Protein AF-A0A9D1JWV4-F1 (afdb_monomer_lite)

InterPro domains:
  IPR001926 Tryptophan synthase beta chain-like, PALP domain [PF00291] (36-124)
  IPR036052 Tryptophan synthase beta chain-like, PALP domain superfamily [G3DSA:3.40.50.1100] (1-126)
  IPR036052 Tryptophan synthase beta chain-like, PALP domain superfamily [SSF53686] (33-126)

Radius of gyration: 18.41 Å; chains: 1; bounding box: 36×35×57 Å

Secondary structure (DSSP, 8-state):
-PPP---------TT--PPPHHHHHHHHHHHHTSTT--PPPEEE-HHHHHHTT-S--EEE-GGGSTTTTSTHHHHHHHHHHHHHH-SS---HHHHHS-SS--B-----SSHHHHHHHHHHHHTT-B-

Structure (mmCIF, N/CA/C/O backbone):
data_AF-A0A9D1JWV4-F1
#
_entry.id   AF-A0A9D1JWV4-F1
#
loop_
_atom_site.group_PDB
_atom_site.id
_atom_site.type_symbol
_atom_site.label_atom_id
_atom_site.label_alt_id
_atom_site.label_comp_id
_atom_site.label_asym_id
_atom_site.label_entity_id
_atom_site.label_seq_id
_atom_site.pdbx_PDB_ins_code
_atom_site.Cartn_x
_atom_site.Cartn_y
_atom_site.Cartn_z
_atom_site.occupancy
_atom_site.B_iso_or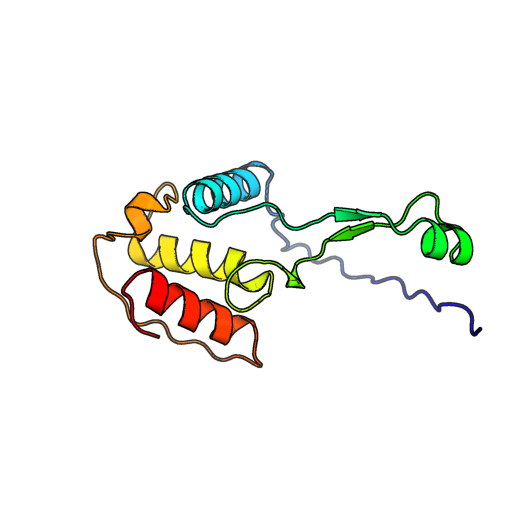_equiv
_atom_site.auth_seq_id
_atom_site.auth_comp_id
_atom_site.auth_asym_id
_atom_site.auth_atom_id
_atom_site.pdbx_PDB_model_num
ATOM 1 N N . MET A 1 1 ? 5.184 1.436 -36.412 1.00 55.56 1 MET A N 1
ATOM 2 C CA . MET A 1 1 ? 4.987 1.888 -35.017 1.00 55.56 1 MET A CA 1
ATOM 3 C C . MET A 1 1 ? 5.521 3.303 -34.909 1.00 55.56 1 MET A C 1
ATOM 5 O O . MET A 1 1 ? 6.632 3.543 -35.360 1.00 55.56 1 MET A O 1
ATOM 9 N N . SER A 1 2 ? 4.725 4.250 -34.416 1.00 64.06 2 SER A N 1
ATOM 10 C CA . SER A 1 2 ? 5.183 5.624 -34.180 1.00 64.06 2 SER A CA 1
ATOM 11 C C . SER A 1 2 ? 6.239 5.640 -33.073 1.00 64.06 2 SER A C 1
ATOM 13 O O . SER A 1 2 ? 6.048 4.998 -32.042 1.00 64.06 2 SER A O 1
ATOM 15 N N . SER A 1 3 ? 7.333 6.376 -33.269 1.00 77.50 3 SER A N 1
ATOM 16 C CA . SER A 1 3 ? 8.378 6.563 -32.258 1.00 77.50 3 SER A CA 1
ATOM 17 C C . SER A 1 3 ? 7.800 7.166 -30.970 1.00 77.50 3 SER A C 1
ATOM 19 O O . SER A 1 3 ? 7.067 8.156 -31.034 1.00 77.50 3 SER A O 1
ATOM 21 N N . VAL A 1 4 ? 8.146 6.606 -29.806 1.00 77.81 4 VAL A N 1
ATOM 22 C CA . VAL A 1 4 ? 7.792 7.174 -28.492 1.00 77.81 4 VAL A CA 1
ATOM 23 C C . VAL A 1 4 ? 8.370 8.588 -28.383 1.00 77.81 4 VAL A C 1
ATOM 25 O O . VAL A 1 4 ? 9.581 8.778 -28.492 1.00 77.81 4 VAL A O 1
ATOM 28 N N . LYS A 1 5 ? 7.509 9.589 -28.171 1.00 84.69 5 LYS A N 1
ATOM 29 C CA . LYS A 1 5 ? 7.924 10.981 -27.959 1.00 84.69 5 LYS A CA 1
ATOM 30 C C . LYS A 1 5 ? 8.174 11.216 -26.471 1.00 84.69 5 LYS A C 1
ATOM 32 O O . LYS A 1 5 ? 7.230 11.296 -25.690 1.00 84.69 5 LYS A O 1
ATOM 37 N N . TRP A 1 6 ? 9.440 11.341 -26.089 1.00 81.44 6 TRP A N 1
ATOM 38 C CA . TRP A 1 6 ? 9.835 11.693 -24.726 1.00 81.44 6 TRP A CA 1
ATOM 39 C C . TRP A 1 6 ? 9.644 13.192 -24.479 1.00 81.44 6 TRP A C 1
ATOM 41 O O . TRP A 1 6 ? 9.970 14.016 -25.334 1.00 81.44 6 TRP A O 1
ATOM 51 N N . ILE A 1 7 ? 9.115 13.544 -23.308 1.00 86.69 7 ILE A N 1
ATOM 52 C CA . ILE A 1 7 ? 9.003 14.926 -22.837 1.00 86.69 7 ILE A CA 1
ATOM 53 C C . ILE A 1 7 ? 9.696 14.980 -21.481 1.00 86.69 7 ILE A C 1
ATOM 55 O O . ILE A 1 7 ? 9.293 14.293 -20.544 1.00 86.69 7 ILE A O 1
ATOM 59 N N . GLU A 1 8 ? 10.757 15.773 -21.390 1.00 82.31 8 GLU A N 1
ATOM 60 C CA . GLU A 1 8 ? 11.457 16.005 -20.134 1.00 82.31 8 GLU A CA 1
ATOM 61 C C . GLU A 1 8 ? 10.609 16.894 -19.221 1.00 82.31 8 GLU A C 1
ATOM 63 O O . GLU A 1 8 ? 10.113 17.947 -19.631 1.00 82.31 8 GLU A O 1
ATOM 68 N N . ASN A 1 9 ? 10.440 16.468 -17.972 1.00 81.62 9 ASN A N 1
ATOM 69 C CA . ASN A 1 9 ? 9.696 17.227 -16.982 1.00 81.62 9 ASN A CA 1
ATOM 70 C C . ASN A 1 9 ? 10.654 18.125 -16.183 1.00 81.62 9 ASN A C 1
ATOM 72 O O . ASN A 1 9 ? 11.531 17.621 -15.489 1.00 81.62 9 ASN A O 1
ATOM 76 N N . LYS A 1 10 ? 10.475 19.450 -16.259 1.00 79.81 10 LYS A N 1
ATOM 77 C CA . LYS A 1 10 ? 11.329 20.461 -15.597 1.00 79.81 10 LYS A CA 1
ATOM 78 C C . LYS A 1 10 ? 10.826 20.862 -14.202 1.00 79.81 10 LYS A C 1
ATOM 80 O O . LYS A 1 10 ? 10.977 22.012 -13.791 1.00 79.81 10 LYS A O 1
ATOM 85 N N . LEU A 1 11 ? 10.171 19.950 -13.484 1.00 71.62 11 LEU A N 1
ATOM 86 C CA . LEU A 1 11 ? 9.677 20.225 -12.135 1.00 71.62 11 LEU A CA 1
ATOM 87 C C . LEU A 1 11 ? 10.823 20.142 -11.119 1.00 71.62 11 LEU A C 1
ATOM 89 O O . LEU A 1 11 ? 11.168 19.064 -10.646 1.00 71.62 11 LEU A O 1
ATOM 93 N N . ASN A 1 12 ? 11.360 21.303 -10.748 1.00 64.75 12 ASN A N 1
ATOM 94 C CA . ASN A 1 12 ? 12.159 21.479 -9.539 1.00 64.75 12 ASN A CA 1
ATOM 95 C C . ASN A 1 12 ? 11.231 22.002 -8.437 1.00 64.75 12 ASN A C 1
ATOM 97 O O . ASN A 1 12 ? 10.928 23.192 -8.399 1.00 64.75 12 ASN A O 1
ATOM 101 N N . ALA A 1 13 ? 10.740 21.114 -7.572 1.00 67.88 13 ALA A N 1
ATOM 102 C CA . ALA A 1 13 ? 9.933 21.489 -6.413 1.00 67.88 13 ALA A CA 1
ATOM 103 C C . ALA A 1 13 ? 10.832 21.531 -5.160 1.00 67.88 13 ALA A C 1
ATOM 105 O O . ALA A 1 13 ? 11.118 20.473 -4.596 1.00 67.88 13 ALA A O 1
ATOM 106 N N . PRO A 1 14 ? 11.297 22.715 -4.715 1.00 66.06 14 PRO A N 1
ATOM 107 C CA . PRO A 1 14 ? 12.213 22.836 -3.576 1.00 66.06 14 PRO A CA 1
ATOM 108 C C . PRO A 1 14 ? 11.604 22.373 -2.241 1.00 66.06 14 PRO A C 1
ATOM 110 O O . PRO A 1 14 ? 12.337 22.063 -1.309 1.00 66.06 14 PRO A O 1
ATOM 113 N N . GLU A 1 15 ? 10.276 22.274 -2.150 1.00 75.00 15 GLU A N 1
ATOM 114 C CA . GLU A 1 15 ? 9.552 21.825 -0.951 1.00 75.00 15 GLU A CA 1
ATOM 115 C C . GLU A 1 15 ? 9.407 20.298 -0.842 1.00 75.00 15 GLU A C 1
ATOM 117 O O . GLU A 1 15 ? 8.828 19.789 0.122 1.00 75.00 15 GLU A O 1
ATOM 122 N N . TYR A 1 16 ? 9.911 19.529 -1.813 1.00 73.62 16 TYR A N 1
ATOM 123 C CA . TYR A 1 16 ? 9.803 18.076 -1.759 1.00 73.62 16 TYR A CA 1
ATOM 124 C C . TYR A 1 16 ? 10.688 17.506 -0.647 1.00 73.62 16 TYR A C 1
ATOM 126 O O . TYR A 1 16 ? 11.906 17.394 -0.785 1.00 73.62 16 TYR A O 1
ATOM 134 N N . ARG A 1 17 ? 10.060 17.076 0.449 1.00 79.75 17 ARG A N 1
ATOM 135 C CA . ARG A 1 17 ? 10.706 16.209 1.433 1.00 79.75 17 ARG A CA 1
ATOM 136 C C . ARG A 1 17 ? 10.638 14.760 0.934 1.00 79.75 17 ARG A C 1
ATOM 138 O O . ARG A 1 17 ? 9.546 14.189 0.906 1.00 79.75 17 ARG A O 1
ATOM 145 N N . PRO A 1 18 ? 11.769 14.135 0.571 1.00 79.44 18 PRO A N 1
ATOM 146 C CA . PRO A 1 18 ? 11.761 12.756 0.114 1.00 79.44 18 PRO A CA 1
ATOM 147 C C . PRO A 1 18 ? 11.358 11.801 1.240 1.00 79.44 18 PRO A C 1
ATOM 149 O O . PRO A 1 18 ? 11.776 11.952 2.390 1.00 79.44 18 PRO A O 1
ATOM 152 N N . VAL A 1 19 ? 10.582 10.776 0.880 1.00 86.88 19 VAL A N 1
ATOM 153 C CA . VAL A 1 19 ? 10.374 9.594 1.726 1.00 86.88 19 VAL A CA 1
ATOM 154 C C . VAL A 1 19 ? 11.734 8.951 1.984 1.00 86.88 19 VAL A C 1
ATOM 156 O O . VAL A 1 19 ? 12.456 8.613 1.045 1.00 86.88 19 VAL A O 1
ATOM 159 N N . THR A 1 20 ? 12.092 8.779 3.253 1.00 93.19 20 THR A N 1
ATOM 160 C CA . THR A 1 20 ? 13.364 8.157 3.621 1.00 93.19 20 THR A CA 1
ATOM 161 C C . THR A 1 20 ? 13.260 6.632 3.599 1.00 93.19 20 THR A C 1
ATOM 163 O O . THR A 1 20 ? 12.176 6.047 3.670 1.00 93.19 20 THR A O 1
ATOM 166 N N . ALA A 1 21 ? 14.408 5.950 3.577 1.00 93.88 21 ALA A N 1
ATOM 167 C CA . ALA A 1 21 ? 14.447 4.498 3.759 1.00 93.88 21 ALA A CA 1
ATOM 168 C C . ALA A 1 21 ? 13.851 4.063 5.113 1.00 93.88 21 ALA A C 1
ATOM 170 O O . ALA A 1 21 ? 13.300 2.966 5.216 1.00 93.88 21 ALA A O 1
ATOM 171 N N . SER A 1 22 ? 13.941 4.921 6.136 1.00 93.19 22 SER A N 1
ATOM 172 C CA . SER A 1 22 ? 13.332 4.684 7.447 1.00 93.19 22 SER A CA 1
ATOM 173 C C . SER A 1 22 ? 11.804 4.717 7.363 1.00 93.19 22 SER A C 1
ATOM 175 O O . SER A 1 22 ? 11.147 3.777 7.807 1.00 93.19 22 SER A O 1
ATOM 177 N N . ASP A 1 23 ? 11.240 5.728 6.693 1.00 91.75 23 ASP A N 1
ATOM 178 C CA . ASP A 1 23 ? 9.790 5.849 6.485 1.00 91.75 23 ASP A CA 1
ATOM 179 C C . ASP A 1 23 ? 9.233 4.640 5.721 1.00 91.75 23 ASP A C 1
ATOM 181 O O . ASP A 1 23 ? 8.222 4.049 6.111 1.00 91.75 23 ASP A O 1
ATOM 185 N N . ALA A 1 24 ? 9.931 4.229 4.657 1.00 93.94 24 ALA A N 1
ATOM 186 C CA . ALA A 1 24 ? 9.565 3.058 3.867 1.00 93.94 24 ALA A CA 1
ATOM 187 C C . ALA A 1 24 ? 9.630 1.761 4.690 1.00 93.94 24 ALA A C 1
ATOM 189 O O . ALA A 1 24 ? 8.747 0.911 4.568 1.00 93.94 24 ALA A O 1
ATOM 190 N N . ARG A 1 25 ? 10.645 1.612 5.551 1.00 95.50 25 ARG A N 1
ATOM 191 C CA . ARG A 1 25 ? 10.786 0.447 6.433 1.00 95.50 25 ARG A CA 1
ATOM 192 C C . ARG A 1 25 ? 9.679 0.406 7.480 1.00 95.50 25 ARG A C 1
ATOM 194 O O . ARG A 1 25 ? 9.074 -0.642 7.648 1.00 95.50 25 ARG A O 1
ATOM 201 N N . ALA A 1 26 ? 9.356 1.532 8.111 1.00 94.25 26 ALA A N 1
ATOM 202 C CA . ALA A 1 26 ? 8.264 1.607 9.079 1.00 94.25 26 ALA A CA 1
ATOM 203 C C . ALA A 1 26 ? 6.913 1.221 8.452 1.00 94.25 26 ALA A C 1
ATOM 205 O O . ALA A 1 26 ? 6.159 0.438 9.028 1.00 94.25 26 ALA A O 1
ATOM 206 N N . ALA A 1 27 ? 6.624 1.712 7.242 1.00 95.81 27 ALA A N 1
ATOM 207 C CA . ALA A 1 27 ? 5.427 1.311 6.506 1.00 95.81 27 ALA A CA 1
ATOM 208 C C . ALA A 1 27 ? 5.446 -0.183 6.140 1.00 95.81 27 ALA A C 1
ATOM 210 O O . ALA A 1 27 ? 4.422 -0.856 6.238 1.00 95.81 27 ALA A O 1
ATOM 211 N N . LEU A 1 28 ? 6.599 -0.716 5.726 1.00 96.62 28 LEU A N 1
ATOM 212 C CA . LEU A 1 28 ? 6.741 -2.130 5.391 1.00 96.62 28 LEU A CA 1
ATOM 213 C C . LEU A 1 28 ? 6.514 -3.035 6.607 1.00 96.62 28 LEU A C 1
ATOM 215 O O . LEU A 1 28 ? 5.801 -4.025 6.476 1.00 96.62 28 LEU A O 1
ATOM 219 N N . GLU A 1 29 ? 7.081 -2.702 7.766 1.00 96.88 29 GLU A N 1
ATOM 220 C CA . GLU A 1 29 ? 6.902 -3.480 8.999 1.00 96.88 29 GLU A CA 1
ATOM 221 C C . GLU A 1 29 ? 5.444 -3.467 9.470 1.00 96.88 29 GLU A C 1
ATOM 223 O O . GLU A 1 29 ? 4.905 -4.521 9.804 1.00 96.88 29 GLU A O 1
ATOM 228 N N . PHE A 1 30 ? 4.756 -2.320 9.377 1.00 97.44 30 PHE A N 1
ATOM 229 C CA . PHE A 1 30 ? 3.308 -2.260 9.595 1.00 97.44 30 PHE A CA 1
ATOM 230 C C . PHE A 1 30 ? 2.567 -3.275 8.718 1.00 97.44 30 PHE A C 1
ATOM 232 O O . PHE A 1 30 ? 1.797 -4.086 9.223 1.00 97.44 30 PHE A O 1
ATOM 239 N N . TRP A 1 31 ? 2.826 -3.273 7.409 1.00 97.00 31 TRP A N 1
ATOM 240 C CA . TRP A 1 31 ? 2.143 -4.181 6.489 1.00 97.00 31 TRP A CA 1
ATOM 241 C C . TRP A 1 31 ? 2.541 -5.645 6.672 1.00 97.00 31 TRP A C 1
ATOM 243 O O . TRP A 1 31 ? 1.682 -6.505 6.527 1.00 97.00 31 TRP A O 1
ATOM 253 N N . ARG A 1 32 ? 3.793 -5.947 7.028 1.00 96.50 32 ARG A N 1
ATOM 254 C CA . ARG A 1 32 ? 4.246 -7.315 7.335 1.00 96.50 32 ARG A CA 1
ATOM 255 C C . ARG A 1 32 ? 3.523 -7.928 8.531 1.00 96.50 32 ARG A C 1
ATOM 257 O O . ARG A 1 32 ? 3.386 -9.145 8.569 1.00 96.50 32 ARG A O 1
ATOM 264 N N . GLY A 1 33 ? 3.039 -7.106 9.461 1.00 96.44 33 GLY A N 1
ATOM 265 C CA . GLY A 1 33 ? 2.193 -7.564 10.562 1.00 96.44 33 GLY A CA 1
ATOM 266 C C . GLY A 1 33 ? 0.782 -7.988 10.133 1.00 96.44 33 GLY A C 1
ATOM 267 O O . GLY A 1 33 ? 0.092 -8.653 10.901 1.00 96.44 33 GLY A O 1
ATOM 268 N N . ALA A 1 34 ? 0.334 -7.628 8.924 1.00 95.31 34 ALA A N 1
ATOM 269 C CA . ALA A 1 34 ? -0.975 -8.028 8.424 1.00 95.31 34 ALA A CA 1
ATOM 270 C C . ALA A 1 34 ? -0.956 -9.494 7.949 1.00 95.31 34 ALA A C 1
ATOM 272 O O . ALA A 1 34 ? -0.145 -9.838 7.086 1.00 95.31 34 ALA A O 1
ATOM 273 N N . PRO A 1 35 ? -1.885 -10.357 8.405 1.00 92.81 35 PRO A N 1
ATOM 274 C CA . PRO A 1 35 ? -1.828 -11.802 8.143 1.00 92.81 35 PRO A CA 1
ATOM 275 C C . PRO A 1 35 ? -1.998 -12.184 6.663 1.00 92.81 35 PRO A C 1
ATOM 277 O O . PRO A 1 35 ? -1.662 -13.292 6.261 1.00 92.81 35 PRO A O 1
ATOM 280 N N . PHE A 1 36 ? -2.519 -11.274 5.840 1.00 91.62 36 PHE A N 1
ATOM 281 C CA . PHE A 1 36 ? -2.734 -11.460 4.401 1.00 91.62 36 PHE A CA 1
ATOM 282 C C . PHE A 1 36 ? -1.723 -10.683 3.540 1.00 91.62 36 PHE A C 1
ATOM 284 O O . PHE A 1 36 ? -1.873 -10.618 2.317 1.00 91.62 36 PHE A O 1
ATOM 291 N N . TYR A 1 37 ? -0.725 -10.031 4.145 1.00 95.06 37 TYR A N 1
ATOM 292 C CA . TYR A 1 37 ? 0.274 -9.303 3.377 1.00 95.06 37 TYR A CA 1
ATOM 293 C C . TYR A 1 37 ? 1.137 -10.255 2.554 1.00 95.06 37 TYR A C 1
ATOM 295 O O . TYR A 1 37 ? 1.689 -11.233 3.050 1.00 95.06 37 TYR A O 1
ATOM 303 N N . ALA A 1 38 ? 1.328 -9.893 1.290 1.00 94.12 38 ALA A N 1
ATOM 304 C CA . ALA A 1 38 ? 2.327 -10.494 0.429 1.00 94.12 38 ALA A CA 1
ATOM 305 C C . ALA A 1 38 ? 2.967 -9.411 -0.454 1.00 94.12 38 ALA A C 1
ATOM 307 O O . ALA A 1 38 ? 2.287 -8.461 -0.874 1.00 94.12 38 ALA A O 1
ATOM 308 N N . PRO A 1 39 ? 4.266 -9.525 -0.782 1.00 95.56 39 PRO A N 1
ATOM 309 C CA . PRO A 1 39 ? 4.866 -8.723 -1.837 1.00 95.56 39 PRO A CA 1
ATOM 310 C C . PRO A 1 39 ? 4.135 -8.948 -3.165 1.00 95.56 39 PRO A C 1
ATOM 312 O O . PRO A 1 39 ? 3.907 -10.080 -3.583 1.00 95.56 39 PRO A O 1
ATOM 315 N N . SER A 1 40 ? 3.793 -7.864 -3.858 1.00 95.75 40 SER A N 1
ATOM 316 C CA . SER A 1 40 ? 3.274 -7.941 -5.226 1.00 95.75 40 SER A CA 1
ATOM 317 C C . SER A 1 40 ? 4.367 -8.402 -6.203 1.00 95.75 40 SER A C 1
ATOM 319 O O . SER A 1 40 ? 5.548 -8.097 -5.971 1.00 95.75 40 SER A O 1
ATOM 321 N N . PRO A 1 41 ? 4.024 -9.078 -7.313 1.00 96.38 41 PRO A N 1
ATOM 322 C CA . PRO A 1 41 ? 5.015 -9.525 -8.287 1.00 96.38 41 PRO A CA 1
ATOM 323 C C . PRO A 1 41 ? 5.819 -8.381 -8.909 1.00 96.38 41 PRO A C 1
ATOM 325 O O . PRO A 1 41 ? 5.307 -7.285 -9.143 1.00 96.38 41 PRO A O 1
ATOM 328 N N . LEU A 1 42 ? 7.082 -8.662 -9.222 1.00 97.94 42 LEU A N 1
ATOM 329 C CA . LEU A 1 42 ? 7.905 -7.848 -10.113 1.00 97.94 42 LEU A CA 1
ATOM 330 C C . LEU A 1 42 ? 8.128 -8.646 -11.400 1.00 97.94 42 LEU A C 1
ATOM 332 O O . LEU A 1 42 ? 8.957 -9.553 -11.444 1.00 97.94 42 LEU A O 1
ATOM 336 N N . VAL A 1 43 ? 7.345 -8.343 -12.430 1.00 97.81 43 VAL A N 1
ATOM 337 C CA . VAL A 1 43 ? 7.321 -9.090 -13.689 1.00 97.81 43 VAL A CA 1
ATOM 338 C C . VAL A 1 43 ? 8.393 -8.540 -14.620 1.00 97.81 43 VAL A C 1
ATOM 340 O O . VAL A 1 43 ? 8.376 -7.359 -14.955 1.00 97.81 43 VAL A O 1
ATOM 343 N N . ARG A 1 44 ? 9.335 -9.380 -15.054 1.00 98.25 44 ARG A N 1
ATOM 344 C CA . ARG A 1 44 ? 10.350 -8.991 -16.046 1.00 98.25 44 ARG A CA 1
ATOM 345 C C . ARG A 1 44 ? 9.755 -9.040 -17.453 1.00 98.25 44 ARG A C 1
ATOM 347 O O . ARG A 1 44 ? 9.083 -10.006 -17.798 1.00 98.25 44 ARG A O 1
ATOM 354 N N . LEU A 1 45 ? 10.043 -8.025 -18.269 1.00 97.94 45 LEU A N 1
ATOM 355 C CA . LEU A 1 45 ? 9.490 -7.857 -19.618 1.00 97.94 45 LEU A CA 1
ATOM 356 C C . LEU A 1 45 ? 10.608 -7.796 -20.680 1.00 97.94 45 LEU A C 1
ATOM 358 O O . LEU A 1 45 ? 10.815 -6.753 -21.299 1.00 97.94 45 LEU A O 1
ATOM 362 N N . PRO A 1 46 ? 11.354 -8.894 -20.913 1.00 97.69 46 PRO A N 1
ATOM 363 C CA . PRO A 1 46 ? 12.510 -8.881 -21.812 1.00 97.69 46 PRO A CA 1
ATOM 364 C C . PRO A 1 46 ? 12.145 -8.609 -23.279 1.00 97.69 46 PRO A C 1
ATOM 366 O O . PRO A 1 46 ? 12.943 -8.020 -24.000 1.00 97.69 46 PRO A O 1
ATOM 369 N N . GLY A 1 47 ? 10.948 -9.010 -23.730 1.00 96.94 47 GLY A N 1
ATOM 370 C CA . GLY A 1 47 ? 10.472 -8.727 -25.090 1.00 96.94 47 GLY A CA 1
ATOM 371 C C . GLY A 1 47 ? 10.312 -7.228 -25.345 1.00 96.94 47 GLY A C 1
ATOM 372 O O . GLY A 1 47 ? 10.943 -6.691 -26.250 1.00 96.94 47 GLY A O 1
ATOM 373 N N . ALA A 1 48 ? 9.556 -6.552 -24.478 1.00 95.94 48 ALA A N 1
ATOM 374 C CA . ALA A 1 48 ? 9.362 -5.105 -24.545 1.00 95.94 48 ALA A CA 1
ATOM 375 C C . ALA A 1 48 ? 10.669 -4.326 -24.318 1.00 95.94 48 ALA A C 1
ATOM 377 O O . ALA A 1 48 ? 10.897 -3.312 -24.968 1.00 95.94 48 ALA A O 1
ATOM 378 N N . ALA A 1 49 ? 11.561 -4.813 -23.445 1.00 97.25 49 ALA A N 1
ATOM 379 C CA . ALA A 1 49 ? 12.880 -4.206 -23.265 1.00 97.25 49 ALA A CA 1
ATOM 380 C C . ALA A 1 49 ? 13.683 -4.183 -24.578 1.00 97.25 49 ALA A C 1
ATOM 382 O O . ALA A 1 49 ? 14.222 -3.138 -24.932 1.00 97.25 49 ALA A O 1
ATOM 383 N N . ARG A 1 50 ? 13.706 -5.296 -25.330 1.00 96.75 50 ARG A N 1
ATOM 384 C CA . ARG A 1 50 ? 14.372 -5.358 -26.643 1.00 96.75 50 ARG A CA 1
ATOM 385 C C . ARG A 1 50 ? 13.733 -4.425 -27.665 1.00 96.75 50 ARG A C 1
ATOM 387 O O . ARG A 1 50 ? 14.458 -3.728 -28.362 1.00 96.75 50 ARG A O 1
ATOM 394 N N . GLU A 1 51 ? 12.405 -4.406 -27.745 1.00 95.38 51 GLU A N 1
ATOM 395 C CA . GLU A 1 51 ? 11.671 -3.550 -28.688 1.00 95.38 51 GLU A CA 1
ATOM 396 C C . GLU A 1 51 ? 11.950 -2.057 -28.455 1.00 95.38 51 GLU A C 1
ATOM 398 O O . GLU A 1 51 ? 12.070 -1.290 -29.405 1.00 95.38 51 GLU A O 1
ATOM 403 N N . LEU A 1 52 ? 12.123 -1.656 -27.192 1.00 94.31 52 LEU A N 1
ATOM 404 C CA . LEU A 1 52 ? 12.426 -0.279 -26.795 1.00 94.31 52 LEU A CA 1
ATOM 405 C C . LEU A 1 52 ? 13.931 0.050 -26.760 1.00 94.31 52 LEU A C 1
ATOM 407 O O . LEU A 1 52 ? 14.286 1.188 -26.460 1.00 94.31 52 LEU A O 1
ATOM 411 N N . GLY A 1 53 ? 14.819 -0.918 -27.015 1.00 94.75 53 GLY A N 1
ATOM 412 C CA . GLY A 1 53 ? 16.272 -0.725 -26.911 1.00 94.75 53 GLY A CA 1
ATOM 413 C C . GLY A 1 53 ? 16.786 -0.497 -25.479 1.00 94.75 53 GLY A C 1
ATOM 414 O O . GLY A 1 53 ? 17.810 0.153 -25.289 1.00 94.75 53 GLY A O 1
ATOM 415 N N . LEU A 1 54 ? 16.082 -1.002 -24.459 1.00 95.88 54 LEU A N 1
ATOM 416 C CA . LEU A 1 54 ? 16.429 -0.859 -23.039 1.00 95.88 54 LEU A CA 1
ATOM 417 C C . LEU A 1 54 ? 17.210 -2.075 -22.516 1.00 95.88 54 LEU A C 1
ATOM 419 O O . LEU A 1 54 ? 16.937 -3.211 -22.898 1.00 95.88 54 LEU A O 1
ATOM 423 N N . GLY A 1 55 ? 18.111 -1.862 -21.548 1.00 97.19 55 GLY A N 1
ATOM 424 C CA . GLY A 1 55 ? 18.849 -2.956 -20.896 1.00 97.19 55 GLY A CA 1
ATOM 425 C C . GLY A 1 55 ? 17.962 -3.884 -20.052 1.00 97.19 55 GLY A C 1
ATOM 426 O O . GLY A 1 55 ? 18.172 -5.095 -20.016 1.00 97.19 55 GLY A O 1
ATOM 427 N N . ALA A 1 56 ? 16.941 -3.337 -19.390 1.00 97.44 56 ALA A N 1
ATOM 428 C CA . ALA A 1 56 ? 15.939 -4.109 -18.666 1.00 97.44 56 ALA A CA 1
ATOM 429 C C . ALA A 1 56 ? 14.631 -3.324 -18.538 1.00 97.44 56 ALA A C 1
ATOM 431 O O . ALA A 1 56 ? 14.634 -2.101 -18.416 1.00 97.44 56 ALA A O 1
ATOM 432 N N . LEU A 1 57 ? 13.516 -4.054 -18.495 1.00 97.69 57 LEU A N 1
ATOM 433 C CA . LEU A 1 57 ? 12.204 -3.516 -18.162 1.00 97.69 57 LEU A CA 1
ATOM 434 C C . LEU A 1 57 ? 11.502 -4.467 -17.193 1.00 97.69 57 LEU A C 1
ATOM 436 O O . LEU A 1 57 ? 11.507 -5.688 -17.388 1.00 97.69 57 LEU A O 1
ATOM 440 N N . ALA A 1 58 ? 10.903 -3.907 -16.147 1.00 98.00 58 ALA A N 1
ATOM 441 C CA . ALA A 1 58 ? 10.115 -4.657 -15.184 1.00 98.00 58 ALA A CA 1
ATOM 442 C C . ALA A 1 58 ? 8.841 -3.894 -14.811 1.00 98.00 58 ALA A C 1
ATOM 444 O O . ALA A 1 58 ? 8.848 -2.669 -14.706 1.00 98.00 58 ALA A O 1
ATOM 445 N N . LEU A 1 59 ? 7.762 -4.638 -14.585 1.00 97.25 59 LEU A N 1
ATOM 446 C CA . LEU A 1 59 ? 6.471 -4.139 -14.134 1.00 97.25 59 LEU A CA 1
ATOM 447 C C . LEU A 1 59 ? 6.239 -4.571 -12.688 1.00 97.25 59 LEU A C 1
ATOM 449 O O . LEU A 1 59 ? 6.243 -5.763 -12.377 1.00 97.25 59 LEU A O 1
ATOM 453 N N . LYS A 1 60 ? 5.998 -3.605 -11.802 1.00 97.50 60 LYS A N 1
ATOM 454 C CA . LYS A 1 60 ? 5.521 -3.879 -10.446 1.00 97.50 60 LYS A CA 1
ATOM 455 C C . LYS A 1 60 ? 4.000 -4.047 -10.483 1.00 97.50 60 LYS A C 1
ATOM 457 O O . LYS A 1 60 ? 3.276 -3.065 -10.626 1.00 97.50 60 LYS A O 1
ATOM 462 N N . ASP A 1 61 ? 3.520 -5.286 -10.397 1.00 96.31 61 ASP A N 1
ATOM 463 C CA . ASP A 1 61 ? 2.097 -5.613 -10.559 1.00 96.31 61 ASP A CA 1
ATOM 464 C C . ASP A 1 61 ? 1.309 -5.386 -9.257 1.00 96.31 61 ASP A C 1
ATOM 466 O O . ASP A 1 61 ? 1.056 -6.299 -8.470 1.00 96.31 61 ASP A O 1
ATOM 470 N N . GLU A 1 62 ? 0.911 -4.137 -9.026 1.00 96.50 62 GLU A N 1
ATOM 471 C CA . GLU A 1 62 ? 0.065 -3.743 -7.893 1.00 96.50 62 GLU A CA 1
ATOM 472 C C . GLU A 1 62 ? -1.430 -4.036 -8.103 1.00 96.50 62 GLU A C 1
ATOM 474 O O . GLU A 1 62 ? -2.217 -3.825 -7.179 1.00 96.50 62 GLU A O 1
ATOM 479 N N . GLY A 1 63 ? -1.842 -4.556 -9.266 1.00 93.75 63 GLY A N 1
ATOM 480 C CA . GLY A 1 63 ? -3.220 -5.018 -9.474 1.00 93.75 63 GLY A CA 1
ATOM 481 C C . GLY A 1 63 ? -3.567 -6.199 -8.564 1.00 93.75 63 GLY A C 1
ATOM 482 O O . GLY A 1 63 ? -4.715 -6.380 -8.169 1.00 93.75 63 GLY A O 1
ATOM 483 N N . ARG A 1 64 ? -2.545 -6.953 -8.144 1.00 88.69 64 ARG A N 1
ATOM 484 C CA . ARG A 1 64 ? -2.648 -8.063 -7.186 1.00 88.69 64 ARG A CA 1
ATOM 485 C C . ARG A 1 64 ? -2.478 -7.644 -5.730 1.00 88.69 64 ARG A C 1
ATOM 487 O O . ARG A 1 64 ? -2.426 -8.502 -4.850 1.00 88.69 64 ARG A O 1
ATOM 494 N N . ARG A 1 65 ? -2.344 -6.344 -5.446 1.00 93.94 65 ARG A N 1
ATOM 495 C CA . ARG A 1 65 ? -2.309 -5.848 -4.069 1.00 93.94 65 ARG A CA 1
ATOM 496 C C . ARG A 1 65 ? -3.672 -6.138 -3.440 1.00 93.94 65 ARG A C 1
ATOM 498 O O . ARG A 1 65 ? -4.632 -5.476 -3.814 1.00 93.94 65 ARG A O 1
ATOM 505 N N . PHE A 1 66 ? -3.694 -7.159 -2.575 1.00 84.94 66 PHE A N 1
ATOM 506 C CA . PHE A 1 66 ? -4.806 -7.800 -1.847 1.00 84.94 66 PHE A CA 1
ATOM 507 C C . PHE A 1 66 ? -6.156 -7.058 -1.768 1.00 84.94 66 PHE A C 1
ATOM 509 O O . PHE A 1 66 ? -6.245 -5.836 -1.783 1.00 84.94 66 PHE A O 1
ATOM 516 N N . GLY A 1 67 ? -7.246 -7.807 -1.586 1.00 8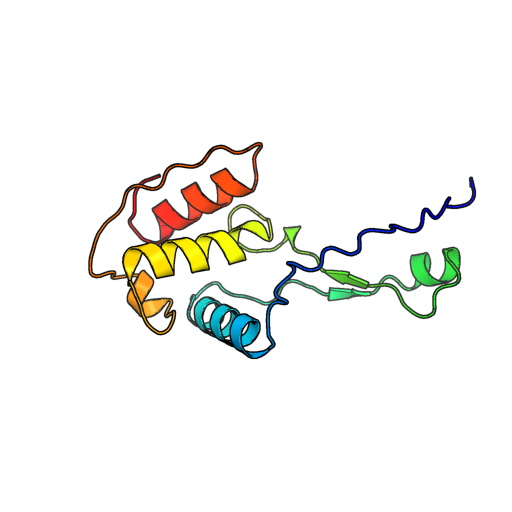4.19 67 GLY A N 1
ATOM 517 C CA . GLY A 1 67 ? -8.583 -7.221 -1.480 1.00 84.19 67 GLY A CA 1
ATOM 518 C C . GLY A 1 67 ? -8.996 -6.528 -2.791 1.00 84.19 67 GLY A C 1
ATOM 519 O O . GLY A 1 67 ? -9.048 -7.199 -3.819 1.00 84.19 67 GLY A O 1
ATOM 520 N N . PRO A 1 68 ? -9.299 -5.213 -2.804 1.00 83.19 68 PRO A N 1
ATOM 521 C CA . PRO A 1 68 ? -9.845 -4.519 -3.975 1.00 83.19 68 PRO A CA 1
ATOM 522 C C . PRO A 1 68 ? -8.869 -4.324 -5.151 1.00 83.19 68 PRO A C 1
ATOM 524 O O . PRO A 1 68 ? -9.319 -3.850 -6.197 1.00 83.19 68 PRO A O 1
ATOM 527 N N . GLY A 1 69 ? -7.583 -4.672 -5.016 1.00 83.69 69 GLY A N 1
ATOM 528 C CA . GLY A 1 69 ? -6.656 -4.728 -6.153 1.00 83.69 69 GLY A CA 1
ATOM 529 C C . GLY A 1 69 ? -6.058 -3.381 -6.564 1.00 83.69 69 GLY A C 1
ATOM 530 O O . GLY A 1 69 ? -6.239 -2.942 -7.697 1.00 83.69 69 GLY A O 1
ATOM 531 N N . SER A 1 70 ? -5.358 -2.685 -5.658 1.00 93.56 70 SER A N 1
ATOM 532 C CA . SER A 1 70 ? -4.542 -1.512 -6.024 1.00 93.56 70 SER A CA 1
ATOM 533 C C . SER A 1 70 ? -3.538 -1.120 -4.937 1.00 93.56 70 SER A C 1
ATOM 535 O O . SER A 1 70 ? -3.752 -1.370 -3.751 1.00 93.56 70 SER A O 1
ATOM 537 N N . PHE A 1 71 ? -2.485 -0.390 -5.314 1.00 96.12 71 PHE A N 1
ATOM 538 C CA . PHE A 1 71 ? -1.464 0.094 -4.374 1.00 96.12 71 PHE A CA 1
ATOM 539 C C . PHE A 1 71 ? -1.989 1.092 -3.325 1.00 96.12 71 PHE A C 1
ATOM 541 O O . PHE A 1 71 ? -1.342 1.298 -2.299 1.00 96.12 71 PHE A O 1
ATOM 548 N N . LYS A 1 72 ? -3.158 1.719 -3.551 1.00 96.31 72 LYS A N 1
ATOM 549 C CA . LYS A 1 72 ? -3.686 2.792 -2.685 1.00 96.31 72 LYS A CA 1
ATOM 550 C C . LYS A 1 72 ? -4.035 2.321 -1.271 1.00 96.31 72 LYS A C 1
ATOM 552 O O . LYS A 1 72 ? -4.093 3.146 -0.360 1.00 96.31 72 LYS A O 1
ATOM 557 N N . LEU A 1 73 ? -4.191 1.010 -1.077 1.00 95.31 73 LEU A N 1
ATOM 558 C CA . LEU A 1 73 ? -4.310 0.395 0.244 1.00 95.31 73 LEU A CA 1
ATOM 559 C C . LEU A 1 73 ? -3.118 0.735 1.135 1.00 95.31 73 LEU A C 1
ATOM 561 O O . LEU A 1 73 ? -3.331 1.050 2.298 1.00 95.31 73 LEU A O 1
ATOM 565 N N . LEU A 1 74 ? -1.895 0.738 0.590 1.00 96.38 74 LEU A N 1
ATOM 566 C CA . LEU A 1 74 ? -0.668 0.870 1.378 1.00 96.38 74 LEU A CA 1
ATOM 567 C C . LEU A 1 74 ? -0.609 2.194 2.146 1.00 96.38 74 LEU A C 1
ATOM 569 O O . LEU A 1 74 ? -0.366 2.204 3.351 1.00 96.38 74 LEU A O 1
ATOM 573 N N . GLY A 1 75 ? -0.878 3.302 1.452 1.00 95.88 75 GLY A N 1
ATOM 574 C CA . GLY A 1 75 ? -0.917 4.630 2.062 1.00 95.88 75 GLY A CA 1
ATOM 575 C C . GLY A 1 75 ? -2.137 4.825 2.960 1.00 95.88 75 GLY A C 1
ATOM 576 O O . GLY A 1 75 ? -1.993 5.310 4.081 1.00 95.88 75 GLY A O 1
ATOM 577 N N . ALA A 1 76 ? -3.323 4.402 2.501 1.00 96.88 76 ALA A N 1
ATOM 578 C CA . ALA A 1 76 ? -4.559 4.526 3.275 1.00 96.88 76 ALA A CA 1
ATOM 579 C C . ALA A 1 76 ? -4.463 3.787 4.619 1.00 96.88 76 ALA A C 1
ATOM 581 O O . ALA A 1 76 ? -4.788 4.365 5.649 1.00 96.88 76 ALA A O 1
ATOM 582 N N . GLY A 1 77 ? -3.941 2.557 4.634 1.00 96.38 77 GLY A N 1
ATOM 583 C CA . GLY A 1 77 ? -3.794 1.767 5.858 1.00 96.38 77 GLY A CA 1
ATOM 584 C C . GLY A 1 77 ? -2.834 2.400 6.856 1.00 96.38 77 GLY A C 1
ATOM 585 O O . GLY A 1 77 ? -3.195 2.547 8.020 1.00 96.38 77 GLY A O 1
ATOM 586 N N . CYS A 1 78 ? -1.663 2.864 6.406 1.00 96.62 78 CYS A N 1
ATOM 587 C CA . CYS A 1 78 ? -0.735 3.584 7.280 1.00 96.62 78 CYS A CA 1
ATOM 588 C C . CYS A 1 78 ? -1.368 4.862 7.856 1.00 96.62 78 CYS A C 1
ATOM 590 O O . CYS A 1 78 ? -1.201 5.147 9.039 1.00 96.62 78 CYS A O 1
ATOM 592 N N . ALA A 1 79 ? -2.108 5.627 7.046 1.00 96.69 79 ALA A N 1
ATOM 593 C CA . ALA A 1 79 ? -2.771 6.851 7.497 1.00 96.69 79 ALA A CA 1
ATOM 594 C C . ALA A 1 79 ? -3.891 6.566 8.511 1.00 96.69 79 ALA A C 1
ATOM 596 O O . ALA A 1 79 ? -3.961 7.218 9.551 1.00 96.69 79 ALA A O 1
ATOM 597 N N . MET A 1 80 ? -4.728 5.560 8.246 1.00 97.50 80 MET A N 1
ATOM 598 C CA . MET A 1 80 ? -5.795 5.130 9.153 1.00 97.50 80 MET A CA 1
ATOM 599 C C . MET A 1 80 ? -5.224 4.601 10.471 1.00 97.50 80 MET A C 1
ATOM 601 O O . MET A 1 80 ? -5.705 4.981 11.535 1.00 97.50 80 MET A O 1
ATOM 605 N N . ALA A 1 81 ? -4.160 3.793 10.421 1.00 97.19 81 ALA A N 1
ATOM 606 C CA . ALA A 1 81 ? -3.466 3.319 11.613 1.00 97.19 81 ALA A CA 1
ATOM 607 C C . ALA A 1 81 ? -2.915 4.488 12.444 1.00 97.19 81 ALA A C 1
ATOM 609 O O . ALA A 1 81 ? -3.187 4.554 13.637 1.00 97.19 81 ALA A O 1
ATOM 610 N N . ARG A 1 82 ? -2.236 5.468 11.826 1.00 96.06 82 ARG A N 1
ATOM 611 C CA . ARG A 1 82 ? -1.790 6.690 12.528 1.00 96.06 82 ARG A CA 1
ATOM 612 C C . ARG A 1 82 ? -2.956 7.445 13.165 1.00 96.06 82 ARG A C 1
ATOM 614 O O . ARG A 1 82 ? -2.868 7.845 14.321 1.00 96.06 82 ARG A O 1
ATOM 621 N N . ALA A 1 83 ? -4.056 7.614 12.434 1.00 96.69 83 ALA A N 1
ATOM 622 C CA . ALA A 1 83 ? -5.232 8.319 12.934 1.00 96.69 83 ALA A CA 1
ATOM 623 C C . ALA A 1 83 ? -5.854 7.627 14.154 1.00 96.69 83 ALA A C 1
ATOM 625 O O . ALA A 1 83 ? -6.325 8.309 15.056 1.00 96.69 83 ALA A O 1
ATOM 626 N N . MET A 1 84 ? -5.841 6.294 14.204 1.00 97.00 84 MET A N 1
ATOM 627 C CA . MET A 1 84 ? -6.390 5.527 15.324 1.00 97.00 84 MET A CA 1
ATOM 628 C C . MET A 1 84 ? -5.420 5.425 16.505 1.00 97.00 84 MET A C 1
ATOM 630 O O . MET A 1 84 ? -5.830 5.614 17.649 1.00 97.00 84 MET A O 1
ATOM 634 N N . LEU A 1 85 ? -4.136 5.174 16.247 1.00 95.88 85 LEU A N 1
ATOM 635 C CA . LEU A 1 85 ? -3.130 4.911 17.281 1.00 95.88 85 LEU A CA 1
ATOM 636 C C . LEU A 1 85 ? -2.532 6.189 17.888 1.00 95.88 85 LEU A C 1
ATOM 638 O O . LEU A 1 85 ? -2.130 6.172 19.044 1.00 95.88 85 LEU A O 1
ATOM 642 N N . GLY A 1 86 ? -2.535 7.308 17.156 1.00 93.06 86 GLY A N 1
ATOM 643 C CA . GLY A 1 86 ? -1.860 8.537 17.581 1.00 93.06 86 GLY A CA 1
ATOM 644 C C . GLY A 1 86 ? -0.368 8.539 17.243 1.00 93.06 86 GLY A C 1
ATOM 645 O O . GLY A 1 86 ? 0.058 7.937 16.254 1.00 93.06 86 GLY A O 1
ATOM 646 N N . GLU A 1 87 ? 0.419 9.273 18.030 1.00 86.69 87 GLU A N 1
ATOM 647 C CA . GLU A 1 87 ? 1.874 9.320 17.868 1.00 86.69 87 GLU A CA 1
ATOM 648 C C . GLU A 1 87 ? 2.523 8.001 18.302 1.00 86.69 87 GLU A C 1
ATOM 650 O O . GLU A 1 87 ? 2.121 7.392 19.290 1.00 86.69 87 GLU A O 1
ATOM 655 N N . GLY A 1 88 ? 3.542 7.565 17.558 1.00 86.06 88 GLY A N 1
ATOM 656 C CA . GLY A 1 88 ? 4.282 6.342 17.853 1.00 86.06 88 GLY A CA 1
ATOM 657 C C . GLY A 1 88 ? 4.492 5.429 16.641 1.00 86.06 88 GLY A C 1
ATOM 658 O O . GLY A 1 88 ? 4.207 5.812 15.496 1.00 86.06 88 GLY A O 1
ATOM 659 N N . PRO A 1 89 ? 5.047 4.227 16.874 1.00 88.94 89 PRO A N 1
ATOM 660 C CA . PRO A 1 89 ? 5.293 3.247 15.827 1.00 88.94 89 PRO A CA 1
ATOM 661 C C . PRO A 1 89 ? 3.982 2.684 15.269 1.00 88.94 89 PRO A C 1
ATOM 663 O O . PRO A 1 89 ? 3.018 2.443 15.993 1.00 88.94 89 PRO A O 1
ATOM 666 N N . LEU A 1 90 ? 3.966 2.434 13.960 1.00 93.81 90 LEU A N 1
ATOM 667 C CA . LEU A 1 90 ? 2.847 1.759 13.313 1.00 93.81 90 LEU A CA 1
ATOM 668 C C . LEU A 1 90 ? 2.919 0.254 13.570 1.00 93.81 90 LEU A C 1
ATOM 670 O O . LEU A 1 90 ? 3.949 -0.365 13.320 1.00 93.81 90 LEU A O 1
ATOM 674 N N . SER A 1 91 ? 1.806 -0.336 14.004 1.00 95.56 91 SER A N 1
ATOM 675 C CA . SER A 1 91 ? 1.658 -1.783 14.178 1.00 95.56 91 SER A CA 1
ATOM 676 C C . SER A 1 91 ? 0.290 -2.233 13.672 1.00 95.56 91 SER A C 1
ATOM 678 O O . SER A 1 91 ? -0.729 -1.622 14.001 1.00 95.56 91 SER A O 1
ATOM 680 N N . TRP A 1 92 ? 0.268 -3.291 12.856 1.00 96.81 92 TRP A N 1
ATOM 681 C CA . TRP A 1 92 ? -0.981 -3.898 12.392 1.00 96.81 92 TRP A CA 1
ATOM 682 C C . TRP A 1 92 ? -1.785 -4.490 13.549 1.00 96.81 92 TRP A C 1
ATOM 684 O O . TRP A 1 92 ? -3.003 -4.334 13.601 1.00 96.81 92 TRP A O 1
ATOM 694 N N . GLU A 1 93 ? -1.101 -5.136 14.492 1.00 96.19 93 GLU A N 1
ATOM 695 C CA . GLU A 1 93 ? -1.710 -5.722 15.685 1.00 96.19 93 GLU A CA 1
ATOM 696 C C . GLU A 1 93 ? -2.427 -4.646 16.506 1.00 96.19 93 GLU A C 1
ATOM 698 O O . GLU A 1 93 ? -3.622 -4.761 16.770 1.00 96.19 93 GLU A O 1
ATOM 703 N N . ALA A 1 94 ? -1.738 -3.537 16.795 1.00 96.12 94 ALA A N 1
ATOM 704 C CA . ALA A 1 94 ? -2.338 -2.411 17.506 1.00 96.12 94 ALA A CA 1
ATOM 705 C C . ALA A 1 94 ? -3.500 -1.790 16.711 1.00 96.12 94 ALA A C 1
ATOM 707 O O . ALA A 1 94 ? -4.537 -1.462 17.278 1.00 96.12 94 ALA A O 1
ATOM 708 N N . ALA A 1 95 ? -3.365 -1.650 15.388 1.00 96.88 95 ALA A N 1
ATOM 709 C CA . ALA A 1 95 ? -4.426 -1.106 14.539 1.00 96.88 95 ALA A CA 1
ATOM 710 C C . ALA A 1 95 ? -5.657 -2.024 14.433 1.00 96.88 95 ALA A C 1
ATOM 712 O O . ALA A 1 95 ? -6.738 -1.535 14.113 1.00 96.88 95 ALA A O 1
ATOM 713 N N . SER A 1 96 ? -5.501 -3.325 14.697 1.00 95.56 96 SER A N 1
ATOM 714 C CA . SER A 1 96 ? -6.599 -4.302 14.719 1.00 95.56 96 SER A CA 1
ATOM 715 C C . SER A 1 96 ? -7.424 -4.227 16.009 1.00 95.56 96 SER A C 1
ATOM 717 O O . SER A 1 96 ? -8.569 -4.671 16.020 1.00 95.56 96 SER A O 1
ATOM 719 N N . ASN A 1 97 ? -6.872 -3.638 17.075 1.00 95.44 97 ASN A N 1
ATOM 720 C CA . ASN A 1 97 ? -7.577 -3.325 18.319 1.00 95.44 97 ASN A CA 1
ATOM 721 C C . ASN A 1 97 ? -7.182 -1.921 18.826 1.00 95.44 97 ASN A C 1
ATOM 723 O O . ASN A 1 97 ? -6.447 -1.791 19.810 1.00 95.44 97 ASN A O 1
ATOM 727 N N . PRO A 1 98 ? -7.601 -0.857 18.120 1.00 95.69 98 PRO A N 1
ATOM 728 C CA . PRO A 1 98 ? -7.133 0.490 18.402 1.00 95.69 98 PRO A CA 1
ATOM 729 C C . PRO A 1 98 ? -7.783 1.074 19.669 1.00 95.69 98 PRO A C 1
ATOM 731 O O . PRO A 1 98 ? -8.913 0.723 20.006 1.00 95.69 98 PRO A O 1
ATOM 734 N N . PRO A 1 99 ? -7.146 2.065 20.324 1.00 94.69 99 PRO A N 1
ATOM 735 C CA . PRO A 1 99 ? -7.681 2.701 21.534 1.00 94.69 99 PRO A CA 1
ATOM 736 C C . PRO A 1 99 ? -8.936 3.555 21.280 1.00 94.69 99 PRO A C 1
ATOM 738 O O . PRO A 1 99 ? -9.583 4.014 22.217 1.00 94.69 99 PRO A O 1
ATOM 741 N N . ARG A 1 100 ? -9.274 3.811 20.012 1.00 94.56 100 ARG A N 1
ATOM 742 C CA . ARG A 1 100 ? -10.445 4.586 19.595 1.00 94.56 100 ARG A CA 1
ATOM 743 C C . ARG A 1 100 ? -10.995 4.057 18.282 1.00 94.56 100 ARG A C 1
ATOM 745 O O . ARG A 1 100 ? -10.237 3.688 17.389 1.00 94.56 100 ARG A O 1
ATOM 752 N N . SER A 1 101 ? -12.318 4.092 18.162 1.00 95.56 101 SER A N 1
ATOM 753 C CA . SER A 1 101 ? -13.018 3.837 16.904 1.00 95.56 101 SER A CA 1
ATOM 754 C C . SER A 1 101 ? -13.268 5.144 16.159 1.00 95.56 101 SER A C 1
ATOM 756 O O . SER A 1 101 ? -13.663 6.140 16.765 1.00 95.56 101 SER A O 1
ATOM 758 N N . LEU A 1 102 ? -13.068 5.140 14.844 1.00 97.12 102 LEU A N 1
ATOM 759 C CA . LEU A 1 102 ? -13.227 6.301 13.975 1.00 97.12 102 LEU A CA 1
ATOM 760 C C . LEU A 1 102 ? -14.205 6.018 12.829 1.00 97.12 102 LEU A C 1
ATOM 762 O O . LEU A 1 102 ? -14.449 4.875 12.429 1.00 97.12 102 LEU A O 1
ATOM 766 N N . ARG A 1 103 ? -14.751 7.105 12.277 1.00 98.25 103 ARG A N 1
ATOM 767 C CA . ARG A 1 103 ? -15.416 7.107 10.976 1.00 98.25 103 ARG A CA 1
ATOM 768 C C . ARG A 1 103 ? -14.559 7.895 9.996 1.00 98.25 103 ARG A C 1
ATOM 770 O O . ARG A 1 103 ? -14.272 9.065 10.234 1.00 98.25 103 ARG A O 1
ATOM 777 N N . PHE A 1 104 ? -14.152 7.241 8.920 1.00 98.25 104 PHE A N 1
ATOM 778 C CA . PHE A 1 104 ? -13.348 7.830 7.862 1.00 98.25 104 PHE A CA 1
ATOM 779 C C . PHE A 1 104 ? -14.247 8.412 6.776 1.00 98.25 104 PHE A C 1
ATOM 781 O O . PHE A 1 104 ? -15.305 7.872 6.490 1.00 98.25 104 PHE A O 1
ATOM 788 N N . TYR A 1 105 ? -13.812 9.507 6.166 1.00 97.88 105 TYR A N 1
ATOM 789 C CA . TYR A 1 105 ? -14.490 10.133 5.036 1.00 97.88 105 TYR A CA 1
ATOM 790 C C . TYR A 1 105 ? -13.448 10.434 3.968 1.00 97.88 105 TYR A C 1
ATOM 792 O O . TYR A 1 105 ? -12.326 10.828 4.293 1.00 97.88 105 TYR A O 1
ATOM 800 N N . THR A 1 106 ? -13.791 10.239 2.697 1.00 97.81 10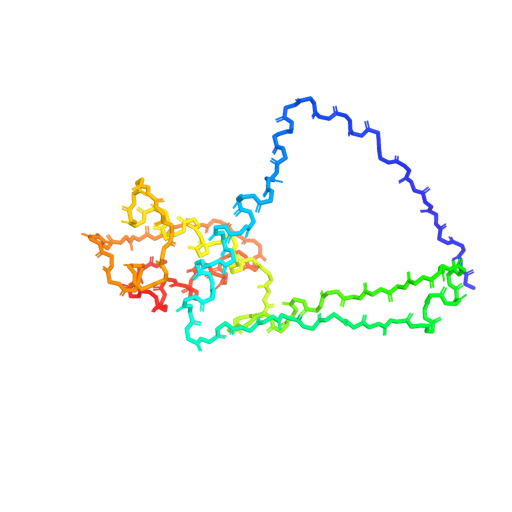6 THR A N 1
ATOM 801 C CA . THR A 1 106 ? -12.884 10.550 1.592 1.00 97.81 106 THR A CA 1
ATOM 802 C C . THR A 1 106 ? -13.649 10.831 0.303 1.00 97.81 106 THR A C 1
ATOM 804 O O . THR A 1 106 ? -14.648 10.175 0.014 1.00 97.81 106 THR A O 1
ATOM 807 N N . ALA A 1 107 ? -13.165 11.792 -0.482 1.00 97.88 107 ALA A N 1
ATOM 808 C CA . ALA A 1 107 ? -13.573 11.969 -1.870 1.00 97.88 107 ALA A CA 1
ATOM 809 C C . ALA A 1 107 ? -12.647 11.141 -2.770 1.00 97.88 107 ALA A C 1
ATOM 811 O O . ALA A 1 107 ? -11.440 11.051 -2.530 1.00 97.88 107 ALA A O 1
ATOM 812 N N . THR A 1 108 ? -13.189 10.500 -3.805 1.00 96.56 108 THR A N 1
ATOM 813 C CA . THR A 1 108 ? -12.368 9.667 -4.684 1.00 96.56 108 THR A CA 1
ATOM 814 C C . THR A 1 108 ? -12.977 9.454 -6.063 1.00 96.56 108 THR A C 1
ATOM 816 O O . THR A 1 108 ? -14.183 9.285 -6.194 1.00 96.56 108 THR A O 1
ATOM 819 N N . ASP A 1 109 ? -12.106 9.304 -7.060 1.00 95.06 109 ASP A N 1
ATOM 820 C CA . ASP A 1 109 ? -12.481 8.780 -8.380 1.00 95.06 109 ASP A CA 1
ATOM 821 C C . ASP A 1 109 ? -12.473 7.235 -8.439 1.00 95.06 109 ASP A C 1
ATOM 823 O O . ASP A 1 109 ? -12.705 6.646 -9.490 1.00 95.06 109 ASP A O 1
ATOM 827 N N . GLY A 1 110 ? -12.149 6.536 -7.338 1.00 95.44 110 GLY A N 1
ATOM 828 C CA . GLY A 1 110 ? -12.219 5.071 -7.277 1.00 95.44 110 GLY A CA 1
ATOM 829 C C . GLY A 1 110 ? -11.277 4.430 -6.257 1.00 95.44 110 GLY A C 1
ATOM 830 O O . GLY A 1 110 ? -11.656 4.173 -5.115 1.00 95.44 110 GLY A O 1
ATOM 831 N N . ASN A 1 111 ? -10.036 4.127 -6.664 1.00 96.56 111 ASN A N 1
ATOM 832 C CA . ASN A 1 111 ? -9.117 3.270 -5.891 1.00 96.56 111 ASN A CA 1
ATOM 833 C C . ASN A 1 111 ? -8.867 3.741 -4.447 1.00 96.56 111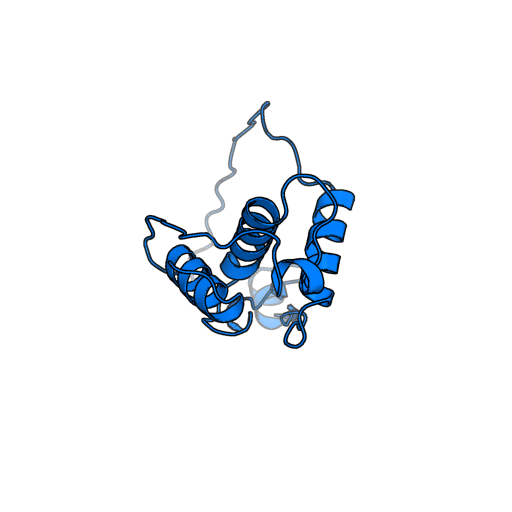 ASN A C 1
ATOM 835 O O . ASN A 1 111 ? -8.618 2.907 -3.580 1.00 96.56 111 ASN A O 1
ATOM 8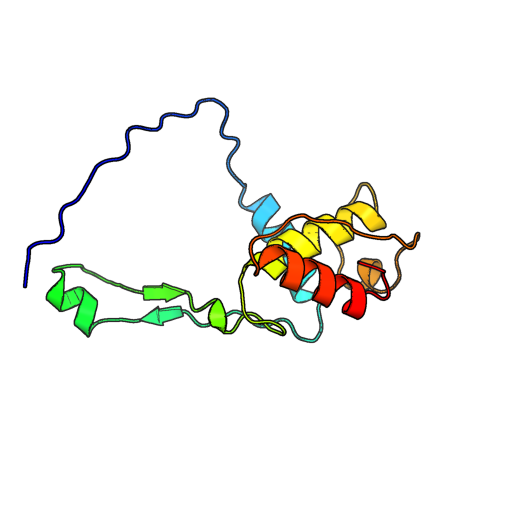39 N N . HIS A 1 112 ? -8.908 5.051 -4.177 1.00 97.19 112 HIS A N 1
ATOM 840 C CA . HIS A 1 112 ? -8.652 5.558 -2.829 1.00 97.19 112 HIS A CA 1
ATOM 841 C C . HIS A 1 112 ? -9.841 5.287 -1.900 1.00 97.19 112 HIS A C 1
ATOM 843 O O . HIS A 1 112 ? -9.646 4.701 -0.840 1.00 97.19 112 HIS A O 1
ATOM 849 N N . GLY A 1 113 ? -11.071 5.594 -2.318 1.00 97.25 113 GLY A N 1
ATOM 850 C CA . GLY A 1 113 ? -12.259 5.264 -1.521 1.00 97.25 113 GLY A CA 1
ATOM 851 C C . GLY A 1 113 ? -12.486 3.765 -1.394 1.00 97.25 113 GLY A C 1
ATOM 852 O O . GLY A 1 113 ? -12.813 3.305 -0.306 1.00 97.25 113 GLY A O 1
ATOM 853 N N . ARG A 1 114 ? -12.205 2.973 -2.443 1.00 96.81 114 ARG A N 1
ATOM 854 C CA . ARG A 1 114 ? -12.211 1.501 -2.327 1.00 96.81 114 ARG A CA 1
ATOM 855 C C . ARG A 1 114 ? -11.225 1.014 -1.265 1.00 96.81 114 ARG A C 1
ATOM 857 O O . ARG A 1 114 ? -11.561 0.109 -0.509 1.00 96.81 114 ARG A O 1
ATOM 864 N N . ALA A 1 115 ? -10.034 1.612 -1.190 1.00 97.12 115 ALA A N 1
ATOM 865 C CA . ALA A 1 115 ? -9.051 1.286 -0.162 1.00 97.12 115 ALA A CA 1
ATOM 866 C C . ALA A 1 115 ? -9.534 1.671 1.245 1.00 97.12 115 ALA A C 1
ATOM 868 O O . ALA A 1 115 ? -9.490 0.830 2.138 1.00 97.12 115 ALA A O 1
ATOM 869 N N . VAL A 1 116 ? -10.034 2.899 1.431 1.00 97.81 116 VAL A N 1
ATOM 870 C CA . VAL A 1 116 ? -10.550 3.381 2.726 1.00 97.81 116 VAL A CA 1
ATOM 871 C C . VAL A 1 116 ? -11.726 2.529 3.202 1.00 97.81 116 VAL A C 1
ATOM 873 O O . VAL A 1 116 ? -11.700 2.041 4.327 1.00 97.81 116 VAL A O 1
ATOM 876 N N . ALA A 1 117 ? -12.714 2.271 2.341 1.00 97.50 117 ALA A N 1
ATOM 877 C CA . ALA A 1 117 ? -13.878 1.457 2.684 1.00 97.50 117 ALA A CA 1
ATOM 878 C C . ALA A 1 117 ? -13.496 0.009 3.034 1.00 97.50 117 ALA A C 1
ATOM 880 O O . ALA A 1 117 ? -13.980 -0.543 4.024 1.00 97.50 117 ALA A O 1
ATOM 881 N N . TYR A 1 118 ? -12.596 -0.601 2.254 1.00 96.88 118 TYR A N 1
ATOM 882 C CA . TYR A 1 118 ? -12.117 -1.959 2.513 1.00 96.88 118 TYR A CA 1
ATOM 883 C C . TYR A 1 118 ? -11.371 -2.060 3.849 1.00 96.88 118 TYR A C 1
ATOM 885 O O . TYR A 1 118 ? -11.652 -2.952 4.647 1.00 96.88 118 TYR A O 1
ATOM 893 N N . LEU A 1 119 ? -10.447 -1.132 4.113 1.00 96.94 119 LEU A N 1
ATOM 894 C CA . LEU A 1 119 ? -9.659 -1.124 5.345 1.00 96.94 119 LEU A CA 1
ATOM 895 C C . LEU A 1 119 ? -10.500 -0.771 6.567 1.00 96.94 119 LEU A C 1
ATOM 897 O O . LEU A 1 119 ? -10.280 -1.349 7.625 1.00 96.94 119 LEU A O 1
ATOM 901 N N . ALA A 1 120 ? -11.485 0.118 6.423 1.00 97.50 120 ALA A N 1
ATOM 902 C CA . ALA A 1 120 ? -12.403 0.433 7.507 1.00 97.50 120 ALA A CA 1
ATOM 903 C C . ALA A 1 120 ? -13.159 -0.823 7.936 1.00 97.50 120 ALA A C 1
ATOM 905 O O . ALA A 1 120 ? -13.126 -1.181 9.107 1.00 97.50 120 ALA A O 1
ATOM 906 N N . ARG A 1 121 ? -13.728 -1.567 6.978 1.00 96.56 121 ARG A N 1
ATOM 907 C CA . ARG A 1 121 ? -14.371 -2.854 7.266 1.00 96.56 121 ARG A CA 1
ATOM 908 C C . ARG A 1 121 ? -13.412 -3.839 7.941 1.00 96.56 121 ARG A C 1
ATOM 910 O O . ARG A 1 121 ? -13.802 -4.502 8.895 1.00 96.56 121 ARG A O 1
ATOM 917 N N . LEU A 1 122 ? -12.183 -3.947 7.441 1.00 95.12 122 LEU A N 1
ATOM 918 C CA . LEU A 1 122 ? -11.194 -4.911 7.923 1.00 95.12 122 LEU A CA 1
ATOM 919 C C . LEU A 1 122 ? -10.694 -4.617 9.346 1.00 95.12 122 LEU A C 1
ATOM 921 O O . LEU A 1 122 ? -10.425 -5.548 10.094 1.00 95.12 122 LEU A O 1
ATOM 925 N N . LEU A 1 123 ? -10.591 -3.339 9.717 1.00 95.94 123 LEU A N 1
ATOM 926 C CA . LEU A 1 123 ? -10.119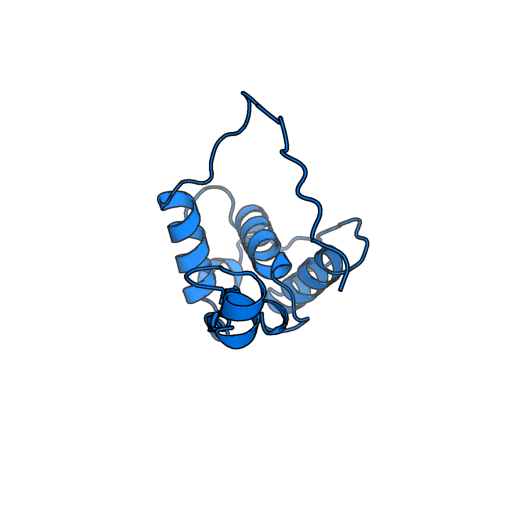 -2.878 11.028 1.00 95.94 123 LEU A CA 1
ATOM 927 C C . LEU A 1 123 ? -11.275 -2.575 12.002 1.00 95.94 123 LEU A C 1
ATOM 929 O O . LEU A 1 123 ? -11.067 -1.919 13.021 1.00 95.94 123 LEU A O 1
ATOM 933 N N . GLY A 1 124 ? -12.508 -2.989 11.683 1.00 96.56 124 GLY A N 1
ATOM 934 C CA . GLY A 1 124 ? -13.681 -2.773 12.543 1.00 96.56 124 GLY A CA 1
ATOM 935 C C . GLY A 1 124 ? -14.135 -1.310 12.659 1.00 96.56 124 GLY A C 1
ATOM 936 O O . GLY A 1 124 ? -14.788 -0.936 13.628 1.00 96.56 124 GLY A O 1
ATOM 937 N N . GLN A 1 125 ? -13.788 -0.475 11.682 1.00 97.69 125 GLN A N 1
ATOM 938 C CA . GLN A 1 125 ? -14.092 0.955 11.623 1.00 97.69 125 GLN A CA 1
ATOM 939 C C . GLN A 1 125 ? -15.243 1.253 10.656 1.00 97.69 125 GLN A C 1
ATOM 941 O O . GLN A 1 125 ? -15.727 0.385 9.927 1.00 97.69 125 GLN A O 1
ATOM 946 N N . ARG A 1 126 ? -15.680 2.516 10.618 1.00 97.88 126 ARG A N 1
ATOM 947 C CA . ARG A 1 126 ? -16.688 2.991 9.657 1.00 97.88 126 ARG A CA 1
ATOM 948 C C . ARG A 1 126 ? -16.037 3.850 8.576 1.00 97.88 126 ARG A C 1
ATOM 950 O O . ARG A 1 126 ? -15.081 4.567 8.858 1.00 97.88 126 ARG A O 1
ATOM 957 N N . ALA A 1 127 ? -16.575 3.796 7.365 1.00 94.06 127 ALA A N 1
ATOM 958 C CA . ALA A 1 127 ? -16.240 4.675 6.246 1.00 94.06 127 ALA A CA 1
ATOM 959 C C . ALA A 1 127 ? -17.524 5.152 5.560 1.00 94.06 127 ALA A C 1
ATOM 961 O O . ALA A 1 127 ? -18.578 4.525 5.830 1.00 94.06 127 ALA A O 1
#

Organism: NCBI:txid2840927

Foldseek 3Di:
DDDDDDDDDPDDDVPDDDQDPVNVVLLVQQQVLDPPDDQADWAWDVPVCVVNVHPTDTDRQQQVVPDNGHPLLSVLLQVQQCVQAPDDGRHNVCLLPGPDADADDDDDPPPNVSSNCVVCVNSVHHD

Sequence (127 aa):
MSSVKWIENKLNAPEYRPVTASDARAALEFWRGAPFYAPSPLVRLPGAARELGLGALALKDEGRRFGPGSFKLLGAGCAMARAMLGEGPLSWEAASNPPRSLRFYTATDGNHGRAVAYLARLLGQRA

pLDDT: mean 92.4, std 8.26, range [55.56, 98.25]